Protein AF-A0A372UCA4-F1 (afdb_monomer)

Secondary structure (DSSP, 8-state):
-----HHHHHHHHHH-TTS-HHHHHHHHHHHHHHHHHHHHHHHHHHHSPPPHHHHHHHHHHHH--SHHHHHHHHHHHHHHS--

Solvent-accessible surface area (backbone atoms only — not comparable to full-atom values): 5025 Å² total; per-residue (Å²): 133,88,74,81,51,74,65,58,56,50,60,52,43,74,77,37,80,87,52,56,75,72,57,48,56,53,56,53,48,56,68,45,44,59,57,49,48,53,50,49,48,55,49,45,58,72,73,47,70,83,45,74,65,52,56,48,49,50,51,53,58,73,67,43,90,47,73,65,54,50,50,50,54,52,52,56,52,52,70,74,60,68,131

Structure (mmCIF, N/CA/C/O backbone):
data_AF-A0A372UCA4-F1
#
_entry.id   AF-A0A372UCA4-F1
#
loop_
_atom_site.group_PDB
_atom_site.id
_atom_site.type_symbol
_atom_site.label_atom_id
_atom_site.label_alt_id
_atom_site.label_comp_id
_atom_site.label_asym_id
_atom_site.label_entity_id
_atom_site.label_seq_id
_atom_site.pdbx_PDB_ins_code
_atom_site.Cartn_x
_atom_site.Cartn_y
_atom_site.Cartn_z
_atom_site.occupancy
_atom_site.B_iso_or_equiv
_atom_site.auth_seq_id
_atom_site.auth_comp_id
_atom_site.auth_asym_id
_atom_site.auth_atom_id
_atom_site.pdbx_PDB_model_num
ATOM 1 N N . MET A 1 1 ? 12.763 7.151 -8.786 1.00 42.34 1 MET A N 1
ATOM 2 C CA . MET A 1 1 ? 12.460 6.572 -10.112 1.00 42.34 1 MET A CA 1
ATOM 3 C C . MET A 1 1 ? 13.294 5.319 -10.288 1.00 42.34 1 MET A C 1
ATOM 5 O O . MET A 1 1 ? 14.449 5.403 -10.689 1.00 42.34 1 MET A O 1
ATOM 9 N N . THR A 1 2 ? 12.741 4.171 -9.923 1.00 51.78 2 THR A N 1
ATOM 10 C CA . THR A 1 2 ? 13.333 2.868 -10.225 1.00 51.78 2 THR A CA 1
ATOM 11 C C . THR A 1 2 ? 13.163 2.626 -11.720 1.00 51.78 2 THR A C 1
ATOM 13 O O . THR A 1 2 ? 12.059 2.459 -12.234 1.00 51.78 2 THR A O 1
ATOM 16 N N . THR A 1 3 ? 14.262 2.732 -12.458 1.00 60.94 3 THR A N 1
ATOM 17 C CA . THR A 1 3 ? 14.284 2.459 -13.890 1.00 60.94 3 THR A CA 1
ATOM 18 C C . THR A 1 3 ? 14.296 0.951 -14.081 1.00 60.94 3 THR A C 1
ATOM 20 O O . THR A 1 3 ? 15.285 0.283 -13.796 1.00 60.94 3 THR A O 1
ATOM 23 N N . ILE A 1 4 ? 13.179 0.410 -14.5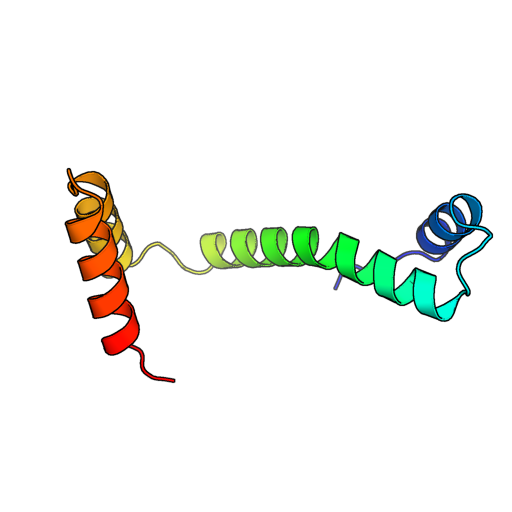60 1.00 65.00 4 ILE A N 1
ATOM 24 C CA . ILE A 1 4 ? 13.070 -1.011 -14.893 1.00 65.00 4 ILE A CA 1
ATOM 25 C C . ILE A 1 4 ? 14.164 -1.360 -15.894 1.00 65.00 4 ILE A C 1
ATOM 27 O O . ILE A 1 4 ? 14.263 -0.757 -16.973 1.00 65.00 4 ILE A O 1
ATOM 31 N N . SER A 1 5 ? 14.996 -2.335 -15.543 1.00 70.31 5 SER A N 1
ATOM 32 C CA . SER A 1 5 ? 16.076 -2.747 -16.422 1.00 70.31 5 SER A CA 1
ATOM 33 C C . SER A 1 5 ? 15.515 -3.568 -17.585 1.00 70.31 5 SER A C 1
ATOM 35 O O . SER A 1 5 ? 14.565 -4.339 -17.444 1.00 70.31 5 SER A O 1
ATOM 37 N N . LYS A 1 6 ? 16.145 -3.475 -18.764 1.00 72.88 6 LYS A N 1
ATOM 38 C CA . LYS A 1 6 ? 15.774 -4.329 -19.908 1.00 72.88 6 LYS A CA 1
ATOM 39 C C . LYS A 1 6 ? 15.781 -5.820 -19.545 1.00 72.88 6 LYS A C 1
ATOM 41 O O . LYS A 1 6 ? 14.999 -6.568 -20.116 1.00 72.88 6 LYS A O 1
ATOM 46 N N . LYS A 1 7 ? 16.640 -6.254 -18.616 1.00 76.88 7 LYS A N 1
ATOM 47 C CA . LYS A 1 7 ? 16.773 -7.665 -18.221 1.00 76.88 7 LYS A CA 1
ATOM 48 C C . LYS A 1 7 ? 15.531 -8.194 -17.507 1.00 76.88 7 LYS A C 1
ATOM 50 O O . LYS A 1 7 ? 15.132 -9.325 -17.756 1.00 76.88 7 LYS A O 1
ATOM 55 N N . GLU A 1 8 ? 14.918 -7.383 -16.654 1.00 74.75 8 GLU A N 1
ATOM 56 C CA . GLU A 1 8 ? 13.712 -7.773 -15.918 1.00 74.75 8 GLU A CA 1
ATOM 57 C C . GLU A 1 8 ? 12.508 -7.922 -16.842 1.00 74.75 8 GLU A C 1
ATOM 59 O O . GLU A 1 8 ? 11.778 -8.904 -16.740 1.00 74.75 8 GLU A O 1
ATOM 64 N N . VAL A 1 9 ? 12.383 -7.027 -17.826 1.00 72.62 9 VAL A N 1
ATOM 65 C CA . VAL A 1 9 ? 11.348 -7.128 -18.864 1.00 72.62 9 VAL A CA 1
ATOM 66 C C . VAL A 1 9 ? 11.494 -8.421 -19.668 1.00 72.62 9 VAL A C 1
ATOM 68 O O . VAL A 1 9 ? 10.507 -9.112 -19.892 1.00 72.62 9 VAL A O 1
ATOM 71 N N . HIS A 1 10 ? 12.718 -8.790 -20.064 1.00 75.94 10 HIS A N 1
ATOM 72 C CA . HIS A 1 10 ? 12.945 -10.044 -20.794 1.00 75.94 10 HIS A CA 1
ATOM 73 C C . HIS A 1 10 ? 12.603 -11.268 -19.938 1.00 75.94 10 HIS A C 1
ATOM 75 O O . HIS A 1 10 ? 11.893 -12.151 -20.401 1.00 75.94 10 HIS A O 1
ATOM 81 N N . LYS A 1 11 ? 13.010 -11.284 -18.661 1.00 80.81 11 LYS A N 1
ATOM 82 C CA . LYS A 1 11 ? 12.697 -12.386 -17.738 1.00 80.81 11 LYS A CA 1
ATOM 83 C C . LYS A 1 11 ? 11.191 -12.576 -17.526 1.00 80.81 11 LYS A C 1
ATOM 85 O O . LYS A 1 11 ? 10.753 -13.703 -17.306 1.00 80.81 11 LYS A O 1
ATOM 90 N N . PHE A 1 12 ? 10.415 -11.494 -17.540 1.00 77.06 12 PHE A N 1
ATOM 91 C CA . PHE A 1 12 ? 8.957 -11.559 -17.456 1.00 77.06 12 PHE A CA 1
ATOM 92 C C . PHE A 1 12 ? 8.355 -12.123 -18.751 1.00 77.06 12 PHE A C 1
ATOM 94 O O . PHE A 1 12 ? 7.589 -13.079 -18.700 1.00 77.06 12 PHE A O 1
ATOM 101 N N . LEU A 1 13 ? 8.766 -11.605 -19.910 1.00 76.06 13 LEU A N 1
ATOM 102 C CA . LEU A 1 13 ? 8.295 -12.081 -21.217 1.00 76.06 13 LEU A CA 1
ATOM 103 C C . LEU A 1 13 ? 8.602 -13.564 -21.457 1.00 76.06 13 LEU A C 1
ATOM 105 O O . LEU A 1 13 ? 7.754 -14.286 -21.967 1.00 76.06 13 LEU A O 1
ATOM 109 N N . ASP A 1 14 ? 9.773 -14.037 -21.026 1.00 81.06 14 ASP A N 1
ATOM 110 C CA . ASP A 1 14 ? 10.161 -15.448 -21.145 1.00 81.06 14 ASP A CA 1
ATOM 111 C C . ASP A 1 14 ? 9.233 -16.386 -20.350 1.00 81.06 14 ASP A C 1
ATOM 113 O O . ASP A 1 14 ? 9.066 -17.551 -20.712 1.00 81.06 14 ASP A O 1
ATOM 117 N N . LYS A 1 15 ? 8.626 -15.896 -19.259 1.00 81.38 15 LYS A N 1
ATOM 118 C CA . LYS A 1 15 ? 7.666 -16.654 -18.438 1.00 81.38 15 LYS A CA 1
ATOM 119 C C . LYS A 1 15 ? 6.230 -16.582 -18.958 1.00 81.38 15 LYS A C 1
ATOM 121 O O . LYS A 1 15 ? 5.428 -17.433 -18.586 1.00 81.38 15 LYS A O 1
ATOM 126 N N . HIS A 1 16 ? 5.931 -15.592 -19.795 1.00 73.94 16 HIS A N 1
ATOM 127 C CA . HIS A 1 16 ? 4.597 -15.291 -20.311 1.00 73.94 16 HIS A CA 1
ATOM 128 C C . HIS A 1 16 ? 4.636 -15.132 -21.844 1.00 73.94 16 HIS A C 1
ATOM 130 O O . HIS A 1 16 ? 4.408 -14.036 -22.364 1.00 73.94 16 HIS A O 1
ATOM 136 N N . PRO A 1 17 ? 4.974 -16.205 -22.590 1.00 74.88 17 PRO A N 1
ATOM 137 C CA . PRO A 1 17 ? 5.181 -16.151 -24.042 1.00 74.88 17 PRO A CA 1
ATOM 138 C C . PRO A 1 17 ? 3.896 -15.869 -24.840 1.00 74.88 17 PRO A C 1
ATOM 140 O O . PRO A 1 17 ? 3.955 -15.556 -26.029 1.00 74.88 17 PRO A O 1
ATOM 143 N N . ASP A 1 18 ? 2.741 -16.005 -24.198 1.00 82.38 18 ASP A N 1
ATOM 144 C CA . ASP A 1 18 ? 1.403 -15.728 -24.709 1.00 82.38 18 ASP A CA 1
ATOM 145 C C . ASP A 1 18 ? 0.994 -14.250 -24.577 1.00 82.38 18 ASP A C 1
ATOM 147 O O . ASP A 1 18 ? 0.036 -13.817 -25.223 1.00 82.38 18 ASP A O 1
ATOM 151 N N . ILE A 1 19 ? 1.736 -13.454 -23.798 1.00 70.06 19 ILE A N 1
ATOM 152 C CA . ILE A 1 19 ? 1.424 -12.047 -23.543 1.00 70.06 19 ILE A CA 1
ATOM 153 C C . ILE A 1 19 ? 2.199 -11.143 -24.520 1.00 70.06 19 ILE A C 1
ATOM 155 O O . ILE A 1 19 ? 3.431 -11.183 -24.576 1.00 70.06 19 ILE A O 1
ATOM 159 N N . PRO A 1 20 ? 1.523 -10.269 -25.291 1.00 73.25 20 PRO A N 1
ATOM 160 C CA . PRO A 1 20 ? 2.204 -9.333 -26.179 1.00 73.25 20 PRO A CA 1
ATOM 161 C C . PRO A 1 20 ? 3.033 -8.306 -25.388 1.00 73.25 20 PRO A C 1
ATOM 163 O O . PRO A 1 20 ? 2.651 -7.867 -24.304 1.00 73.25 20 PRO A O 1
ATOM 166 N N . PHE A 1 21 ? 4.150 -7.854 -25.969 1.00 64.38 21 PHE A N 1
ATOM 167 C CA . PHE A 1 21 ? 5.156 -6.997 -25.317 1.00 64.38 21 PHE A CA 1
ATOM 168 C C . PHE A 1 21 ? 4.587 -5.759 -24.592 1.00 64.38 21 PHE A C 1
ATOM 170 O O . PHE A 1 21 ? 5.073 -5.377 -23.527 1.00 64.38 21 PHE A O 1
ATOM 177 N N . SER A 1 22 ? 3.551 -5.122 -25.148 1.00 64.38 22 SER A N 1
ATOM 178 C CA . SER A 1 22 ? 2.897 -3.963 -24.528 1.00 64.38 22 SER A CA 1
ATOM 179 C C . SER A 1 22 ? 2.080 -4.323 -23.285 1.00 64.38 22 SER A C 1
ATOM 181 O O . SER A 1 22 ? 2.087 -3.558 -22.325 1.00 64.38 22 SER A O 1
ATOM 183 N N . ALA A 1 23 ? 1.410 -5.479 -23.285 1.00 63.81 23 ALA A N 1
ATOM 184 C CA . ALA A 1 23 ? 0.641 -5.970 -22.144 1.00 63.81 23 ALA A CA 1
ATOM 185 C C . ALA A 1 23 ? 1.572 -6.422 -21.010 1.00 63.81 23 ALA A C 1
ATOM 187 O O . ALA A 1 23 ? 1.349 -6.073 -19.857 1.00 63.81 23 ALA A O 1
ATOM 188 N N . ALA A 1 24 ? 2.695 -7.056 -21.351 1.00 65.06 24 ALA A N 1
ATOM 189 C CA . ALA A 1 24 ? 3.711 -7.451 -20.382 1.00 65.06 24 ALA A CA 1
ATOM 190 C C . ALA A 1 24 ? 4.350 -6.259 -19.652 1.00 65.06 24 ALA A C 1
ATOM 192 O O . ALA A 1 24 ? 4.615 -6.317 -18.455 1.00 65.06 24 ALA A O 1
ATOM 193 N N . LYS A 1 25 ? 4.575 -5.143 -20.356 1.00 64.62 25 LYS A N 1
ATOM 194 C CA . LYS A 1 25 ? 5.089 -3.913 -19.739 1.00 64.62 25 LYS A CA 1
ATOM 195 C C . LYS A 1 25 ? 4.072 -3.276 -18.782 1.00 64.62 25 LYS A C 1
ATOM 197 O O . LYS A 1 25 ? 4.485 -2.703 -17.779 1.00 64.62 25 LYS A O 1
ATOM 202 N N . PHE A 1 26 ? 2.780 -3.381 -19.095 1.00 65.12 26 PHE A N 1
ATOM 203 C CA . PHE A 1 26 ? 1.687 -2.888 -18.256 1.00 65.12 26 PHE A CA 1
ATOM 204 C C . PHE A 1 26 ? 1.496 -3.757 -17.002 1.00 65.12 26 PHE A C 1
ATOM 206 O O . PHE A 1 26 ? 1.525 -3.235 -15.890 1.00 65.12 26 PHE A O 1
ATOM 213 N N . GLU A 1 27 ? 1.418 -5.081 -17.143 1.00 64.62 27 GLU A N 1
ATOM 214 C CA . GLU A 1 27 ? 1.338 -5.994 -15.991 1.00 64.62 27 GLU A CA 1
ATOM 215 C C . GLU A 1 27 ? 2.571 -5.901 -15.090 1.00 64.62 27 GLU A C 1
ATOM 217 O O . GLU A 1 27 ? 2.447 -5.826 -13.871 1.00 64.62 27 GLU A O 1
ATOM 222 N N . TYR A 1 28 ? 3.773 -5.821 -15.665 1.00 64.56 28 TYR A N 1
ATOM 223 C CA . TYR A 1 28 ? 4.990 -5.655 -14.872 1.00 64.56 28 TYR A CA 1
ATOM 224 C C . TYR A 1 28 ? 5.039 -4.303 -14.142 1.00 64.56 28 TYR A C 1
ATOM 226 O O . TYR A 1 28 ? 5.561 -4.228 -13.032 1.00 64.56 28 TYR A O 1
ATOM 234 N N . SER A 1 29 ? 4.462 -3.240 -14.720 1.00 62.31 29 SER A N 1
ATOM 235 C CA . SER A 1 29 ? 4.321 -1.967 -14.002 1.00 62.31 29 SER A CA 1
ATOM 236 C C . SER A 1 29 ? 3.363 -2.056 -12.812 1.00 62.31 29 SER A C 1
ATOM 238 O O . SER A 1 29 ? 3.647 -1.426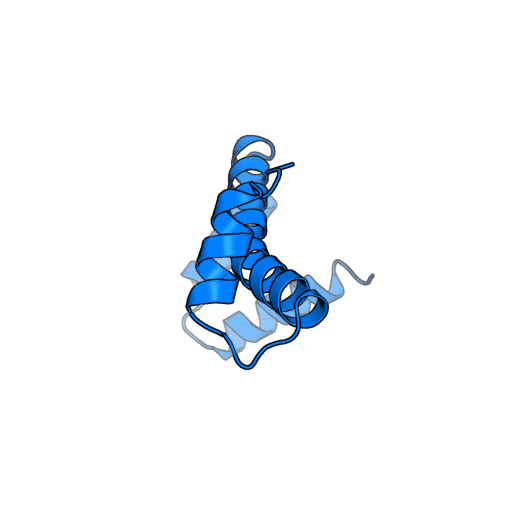 -11.800 1.00 62.31 29 SER A O 1
ATOM 240 N N . LEU A 1 30 ? 2.316 -2.888 -12.883 1.00 62.69 30 LEU A N 1
ATOM 241 C CA . LEU A 1 30 ? 1.421 -3.145 -11.746 1.00 62.69 30 LEU A CA 1
ATOM 242 C C . LEU A 1 30 ? 2.146 -3.880 -10.606 1.00 62.69 30 LEU A C 1
ATOM 244 O O . LEU A 1 30 ? 1.958 -3.542 -9.442 1.00 62.69 30 LEU A O 1
ATOM 248 N N . TYR A 1 31 ? 3.037 -4.831 -10.915 1.00 61.62 31 TYR A N 1
ATOM 249 C CA . TYR A 1 31 ? 3.854 -5.507 -9.891 1.00 61.62 31 TYR A CA 1
ATOM 250 C C . TYR A 1 31 ? 4.836 -4.573 -9.172 1.00 61.62 31 TYR A C 1
ATOM 252 O O . TYR A 1 31 ? 5.226 -4.840 -8.038 1.00 61.62 31 TYR A O 1
ATOM 260 N N . LEU A 1 32 ? 5.241 -3.485 -9.823 1.00 63.16 32 LEU A N 1
ATOM 261 C CA . LEU A 1 32 ? 6.100 -2.462 -9.227 1.00 63.16 32 LEU A CA 1
ATOM 262 C C . LEU A 1 32 ? 5.310 -1.376 -8.507 1.00 63.16 32 LEU A C 1
ATOM 264 O O . LEU A 1 32 ? 5.904 -0.591 -7.774 1.00 63.16 32 LEU A O 1
ATOM 268 N N . GLU A 1 33 ? 3.995 -1.310 -8.710 1.00 65.75 33 GLU A N 1
ATOM 269 C CA . GLU A 1 33 ? 3.146 -0.310 -8.077 1.00 65.75 33 GLU A CA 1
ATOM 270 C C . GLU A 1 33 ? 3.084 -0.543 -6.567 1.00 65.75 33 GLU A C 1
ATOM 272 O O . GLU A 1 33 ? 3.253 0.403 -5.807 1.00 65.75 33 GLU A O 1
ATOM 277 N N . SER A 1 34 ? 2.994 -1.798 -6.112 1.00 64.75 34 SER A N 1
ATOM 278 C CA . SER A 1 34 ? 3.048 -2.122 -4.680 1.00 64.75 34 SER A CA 1
ATOM 279 C C . SER A 1 34 ? 4.393 -1.763 -4.040 1.00 64.75 34 SER A C 1
ATOM 281 O O . SER A 1 34 ? 4.418 -1.165 -2.970 1.00 64.75 34 SER A O 1
ATOM 283 N N . GLU A 1 35 ? 5.511 -2.058 -4.711 1.00 66.44 35 GLU A N 1
ATOM 284 C CA . GLU A 1 35 ? 6.855 -1.733 -4.206 1.00 66.44 35 GLU A CA 1
ATOM 285 C C . GLU A 1 35 ? 7.107 -0.215 -4.216 1.00 66.44 35 GLU A C 1
ATOM 287 O O . GLU A 1 35 ? 7.704 0.338 -3.293 1.00 66.44 35 GLU A O 1
ATOM 292 N N . ALA A 1 36 ? 6.607 0.489 -5.235 1.00 68.00 36 ALA A N 1
ATOM 293 C CA . ALA A 1 36 ? 6.674 1.942 -5.312 1.00 68.00 36 ALA A CA 1
ATOM 294 C C . ALA A 1 36 ? 5.797 2.621 -4.251 1.00 68.00 36 ALA A C 1
ATOM 296 O O . ALA A 1 36 ? 6.224 3.627 -3.684 1.00 68.00 36 ALA A O 1
ATOM 297 N N . VAL A 1 37 ? 4.611 2.076 -3.964 1.00 70.50 37 VAL A N 1
ATOM 298 C CA . VAL A 1 37 ? 3.718 2.555 -2.901 1.00 70.50 37 VAL A CA 1
ATOM 299 C C . VAL A 1 37 ? 4.349 2.327 -1.530 1.00 70.50 37 VAL A C 1
ATOM 301 O O . VAL A 1 37 ? 4.417 3.264 -0.742 1.00 70.50 37 VAL A O 1
ATOM 304 N N . GLU A 1 38 ? 4.895 1.140 -1.254 1.00 73.06 38 GLU A N 1
ATOM 305 C CA . GLU A 1 38 ? 5.613 0.874 0.001 1.00 73.06 38 GLU A CA 1
ATOM 306 C C . GLU A 1 38 ? 6.836 1.783 0.167 1.00 73.06 38 GLU A C 1
ATOM 308 O O . GLU A 1 38 ? 7.043 2.355 1.237 1.00 73.06 38 GLU A O 1
ATOM 313 N N . TYR A 1 39 ? 7.622 1.982 -0.894 1.00 73.44 39 TYR A N 1
ATOM 314 C CA . TYR A 1 39 ? 8.767 2.890 -0.864 1.00 73.44 39 TYR A CA 1
ATOM 315 C C . TYR A 1 39 ? 8.348 4.350 -0.645 1.00 73.44 39 TYR A C 1
ATOM 317 O O . TYR A 1 39 ? 8.989 5.068 0.125 1.00 73.44 39 TYR A O 1
ATOM 325 N N . ALA A 1 40 ? 7.272 4.799 -1.297 1.00 72.69 40 ALA A N 1
ATOM 326 C CA . ALA A 1 40 ? 6.721 6.135 -1.102 1.00 72.69 40 ALA A CA 1
ATOM 327 C C . ALA A 1 40 ? 6.210 6.324 0.332 1.00 72.69 40 ALA A C 1
ATOM 329 O O . ALA A 1 40 ? 6.520 7.345 0.943 1.00 72.69 40 ALA A O 1
ATOM 330 N N . ASN A 1 41 ? 5.524 5.325 0.891 1.00 72.44 41 ASN A N 1
ATOM 331 C CA . ASN A 1 41 ? 5.060 5.333 2.277 1.00 72.44 41 ASN A CA 1
ATOM 332 C C . ASN A 1 41 ? 6.240 5.379 3.256 1.00 72.44 41 ASN A C 1
ATOM 334 O O . ASN A 1 41 ? 6.264 6.244 4.125 1.00 72.44 41 ASN A O 1
ATOM 338 N N . ALA A 1 42 ? 7.274 4.557 3.059 1.00 75.50 42 ALA A N 1
ATOM 339 C CA . ALA A 1 42 ? 8.466 4.551 3.910 1.00 75.50 42 ALA A CA 1
ATOM 340 C C . ALA A 1 42 ? 9.261 5.871 3.846 1.00 75.50 42 ALA A C 1
ATOM 342 O O . ALA A 1 42 ? 9.819 6.322 4.848 1.00 75.50 42 ALA A O 1
ATOM 343 N N . ILE A 1 43 ? 9.329 6.518 2.676 1.00 75.19 43 ILE A N 1
ATOM 344 C CA . ILE A 1 43 ? 9.900 7.869 2.562 1.00 75.19 43 ILE A CA 1
ATOM 345 C C . ILE A 1 43 ? 9.003 8.895 3.247 1.00 75.19 43 ILE A C 1
ATOM 347 O O . ILE A 1 43 ? 9.521 9.763 3.947 1.00 75.19 43 ILE A O 1
ATOM 351 N N . SER A 1 44 ? 7.689 8.805 3.050 1.00 68.75 44 SER A N 1
ATOM 352 C CA . SER A 1 44 ? 6.710 9.700 3.660 1.00 68.75 44 SER A CA 1
ATOM 353 C C . SER A 1 44 ? 6.801 9.642 5.183 1.00 68.75 44 SER A C 1
ATOM 355 O O . SER A 1 44 ? 6.997 10.679 5.797 1.00 68.75 44 SER A O 1
ATOM 357 N N . GLU A 1 45 ? 6.806 8.454 5.786 1.00 70.12 45 GLU A N 1
ATOM 358 C CA . GLU A 1 45 ? 6.996 8.249 7.232 1.00 70.12 45 GLU A CA 1
ATOM 359 C C . GLU A 1 45 ? 8.345 8.775 7.743 1.00 70.12 45 GLU A C 1
ATOM 361 O O . GLU A 1 45 ? 8.457 9.258 8.867 1.00 70.12 45 GLU A O 1
ATOM 366 N N . LYS A 1 46 ? 9.401 8.702 6.924 1.00 69.81 46 LYS A N 1
ATOM 367 C CA . LYS A 1 46 ? 10.727 9.214 7.299 1.00 69.81 46 LYS A CA 1
ATOM 368 C C . LYS A 1 46 ? 10.819 10.742 7.221 1.00 69.81 46 LYS A C 1
ATOM 370 O O . LYS A 1 46 ? 11.656 11.335 7.902 1.00 69.81 46 LYS A O 1
ATOM 375 N N . MET A 1 47 ? 10.028 11.366 6.351 1.00 65.25 47 MET A N 1
ATOM 376 C CA . MET A 1 47 ? 10.068 12.807 6.070 1.00 65.25 47 MET A CA 1
ATOM 377 C C . MET A 1 47 ? 8.983 13.584 6.826 1.00 65.25 47 MET A C 1
ATOM 379 O O . MET A 1 47 ? 9.208 14.739 7.186 1.00 65.25 47 MET A O 1
ATOM 383 N N . LEU A 1 48 ? 7.833 12.962 7.080 1.00 64.62 48 LEU A N 1
ATOM 384 C CA . LEU A 1 48 ? 6.729 13.472 7.884 1.00 64.62 48 LEU A CA 1
ATOM 385 C C . LEU A 1 48 ? 6.767 12.744 9.229 1.00 64.62 48 LEU A C 1
ATOM 387 O O . LEU A 1 48 ? 6.409 11.575 9.323 1.00 64.62 48 LEU A O 1
ATOM 391 N N . GLY A 1 49 ? 7.248 13.432 10.265 1.00 63.97 49 GLY A N 1
ATOM 392 C CA . GLY A 1 49 ? 7.108 12.935 11.632 1.00 63.97 49 GLY A CA 1
ATOM 393 C C . GLY A 1 49 ? 5.630 12.835 12.009 1.00 63.97 49 GLY A C 1
ATOM 394 O O . GLY A 1 49 ? 4.828 13.638 11.536 1.00 63.97 49 GLY A O 1
ATOM 395 N N . GLU A 1 50 ? 5.284 11.862 12.854 1.00 68.12 50 GLU A N 1
ATOM 396 C CA . GLU A 1 50 ? 3.914 11.695 13.351 1.00 68.12 50 GLU A CA 1
ATOM 397 C C . GLU A 1 50 ? 3.412 13.003 13.978 1.00 68.12 50 GLU A C 1
ATOM 399 O O . GLU A 1 50 ? 4.027 13.533 14.911 1.00 68.12 50 GLU A O 1
ATOM 404 N N . SER A 1 51 ? 2.304 13.532 13.456 1.00 74.31 51 SER A N 1
ATOM 405 C CA . SER A 1 51 ? 1.641 14.706 14.024 1.00 74.31 51 SER A CA 1
ATOM 406 C C . SER A 1 51 ? 0.981 14.353 15.362 1.00 74.31 51 SER A C 1
ATOM 408 O O . SER A 1 51 ? 0.641 13.196 15.629 1.00 74.31 51 SER A O 1
ATOM 410 N N . GLU A 1 52 ? 0.719 15.354 16.205 1.00 77.50 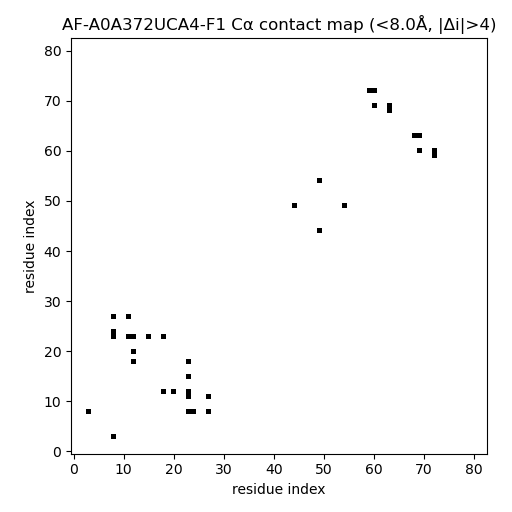52 GLU A N 1
ATOM 411 C CA . GLU A 1 52 ? -0.104 15.164 17.408 1.00 77.50 52 GLU A CA 1
ATOM 412 C C . GLU A 1 52 ? -1.499 14.609 17.061 1.00 77.50 52 GLU A C 1
ATOM 414 O O . GLU A 1 52 ? -2.040 13.794 17.812 1.00 77.50 52 GLU A O 1
ATOM 419 N N . GLU A 1 53 ? -2.043 14.976 15.894 1.00 76.00 53 GLU A N 1
ATOM 420 C CA . GLU A 1 53 ? -3.300 14.440 15.352 1.00 76.00 53 GLU A CA 1
ATOM 421 C C . GLU A 1 53 ? -3.188 12.961 14.954 1.00 76.0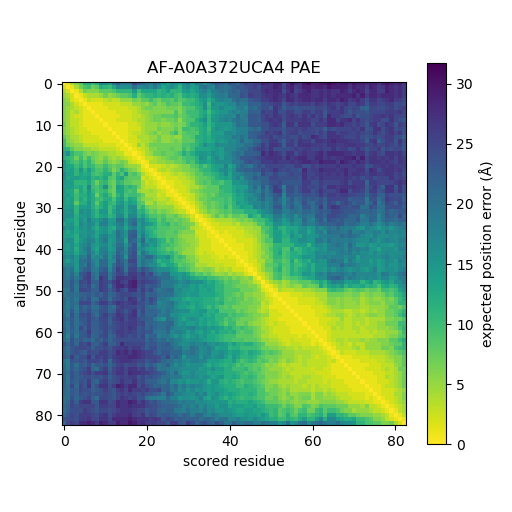0 53 GLU A C 1
ATOM 423 O O . GLU A 1 53 ? -4.124 12.189 15.185 1.00 76.00 53 GLU A O 1
ATOM 428 N N . ASP A 1 54 ? -2.038 12.530 14.427 1.00 76.75 54 ASP A N 1
ATOM 429 C CA . ASP A 1 54 ? -1.793 11.126 14.079 1.00 76.75 54 ASP A CA 1
ATOM 430 C C . ASP A 1 54 ? -1.692 10.266 15.342 1.00 76.75 54 ASP A C 1
ATOM 432 O O . ASP A 1 54 ? -2.305 9.200 15.428 1.00 76.75 54 ASP A O 1
ATOM 436 N N . LEU A 1 55 ? -0.985 10.756 16.365 1.00 81.81 55 LEU A N 1
ATOM 437 C CA . LEU A 1 55 ? -0.883 10.105 17.676 1.00 81.81 55 LEU A CA 1
ATOM 438 C C . LEU A 1 55 ? -2.223 10.072 18.419 1.00 81.81 55 LEU A C 1
ATOM 440 O O . LEU A 1 55 ? -2.524 9.121 19.146 1.00 81.81 55 LEU A O 1
ATOM 444 N N . HIS A 1 56 ? -3.034 11.119 18.277 1.00 83.62 56 HIS A N 1
ATOM 445 C CA . HIS A 1 56 ? -4.389 11.142 18.816 1.00 83.62 56 HIS A CA 1
ATOM 446 C C . HIS A 1 56 ? -5.280 10.116 18.107 1.00 83.62 56 HIS A C 1
ATOM 448 O O . HIS A 1 56 ? -5.899 9.292 18.780 1.00 83.62 56 HIS A O 1
ATOM 454 N N . SER A 1 57 ? -5.250 10.086 16.773 1.00 80.12 57 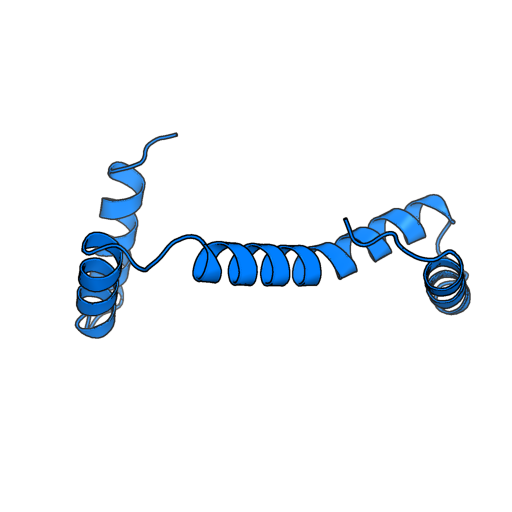SER A N 1
ATOM 455 C CA . SER A 1 57 ? -6.008 9.129 15.958 1.00 80.12 57 SER A CA 1
ATOM 456 C C . SER A 1 57 ? -5.623 7.682 16.271 1.00 80.12 57 SER A C 1
ATOM 458 O O . SER A 1 57 ? -6.500 6.845 16.473 1.00 80.12 57 SER A O 1
ATOM 460 N N . LYS A 1 58 ? -4.321 7.382 16.384 1.00 84.62 58 LYS A N 1
ATOM 461 C CA . LYS A 1 58 ? -3.832 6.047 16.767 1.00 84.62 58 LYS A CA 1
ATOM 462 C C . LYS A 1 58 ? -4.384 5.599 18.117 1.00 84.62 58 LYS A C 1
ATOM 464 O O . LYS A 1 58 ? -4.893 4.489 18.216 1.00 84.62 58 LYS A O 1
ATOM 469 N N . ARG A 1 59 ? -4.368 6.477 19.127 1.00 87.38 59 ARG A N 1
ATOM 470 C CA . ARG A 1 59 ? -4.950 6.169 20.445 1.00 87.38 59 ARG A CA 1
ATOM 471 C C . ARG A 1 59 ? -6.451 5.908 20.374 1.00 87.38 59 ARG A C 1
ATOM 473 O O . ARG A 1 59 ? -6.913 4.986 21.030 1.00 87.38 59 ARG A O 1
ATOM 480 N N . MET A 1 60 ? -7.198 6.681 19.586 1.00 83.88 60 MET A N 1
ATOM 481 C CA . MET A 1 60 ? -8.639 6.456 19.428 1.00 83.88 60 MET A CA 1
ATOM 482 C C . MET A 1 60 ? -8.948 5.124 18.735 1.00 83.88 60 MET A C 1
ATOM 484 O O . MET A 1 60 ? -9.877 4.435 19.139 1.00 83.88 60 MET A O 1
ATOM 488 N N . ILE A 1 61 ? -8.140 4.728 17.747 1.00 86.38 61 ILE A N 1
ATOM 489 C CA . ILE A 1 61 ? -8.263 3.429 17.070 1.00 86.38 61 ILE A CA 1
ATOM 490 C C . ILE A 1 61 ? -7.913 2.273 18.019 1.00 86.38 61 ILE A C 1
ATOM 492 O O . ILE A 1 61 ? -8.624 1.275 18.046 1.00 86.38 61 ILE A O 1
ATOM 496 N N . GLU A 1 62 ? -6.844 2.398 18.811 1.00 88.31 62 GLU A N 1
ATOM 497 C CA . GLU A 1 62 ? -6.434 1.376 19.790 1.00 88.31 62 GLU A CA 1
ATOM 498 C C . GLU A 1 62 ? -7.428 1.216 20.950 1.00 88.31 62 GLU A C 1
ATOM 500 O O . GLU A 1 62 ? -7.519 0.139 21.536 1.00 88.31 62 GLU A O 1
ATOM 505 N N . GLN A 1 63 ? -8.153 2.284 21.293 1.00 88.06 63 GLN A N 1
ATOM 506 C CA . GLN A 1 63 ? -9.173 2.292 22.345 1.00 88.06 63 GLN A CA 1
ATOM 507 C C . GLN A 1 63 ? -10.563 1.875 21.856 1.00 88.06 63 GLN A C 1
ATOM 509 O O . GLN A 1 63 ? -11.440 1.669 22.690 1.00 88.06 63 GLN A O 1
ATOM 514 N N . ALA A 1 64 ? -10.779 1.761 20.544 1.00 87.69 64 ALA A N 1
ATOM 515 C CA . ALA A 1 64 ? -12.059 1.333 20.004 1.00 87.69 64 ALA A CA 1
ATOM 516 C C . ALA A 1 64 ? -12.283 -0.153 20.316 1.00 87.69 64 ALA A C 1
ATOM 518 O O . ALA A 1 64 ? -11.528 -1.024 19.877 1.00 87.69 64 ALA A O 1
ATOM 519 N N . GLU A 1 65 ? -13.336 -0.448 21.073 1.00 87.94 65 GLU A N 1
ATOM 520 C CA . GLU A 1 65 ? -13.685 -1.818 21.463 1.00 87.94 65 GLU A CA 1
ATOM 521 C C . GLU A 1 65 ? -14.613 -2.468 20.428 1.00 87.94 65 GLU A C 1
ATOM 523 O O . GLU A 1 65 ? -14.729 -3.696 20.362 1.00 87.94 65 GLU A O 1
ATOM 528 N N . THR A 1 66 ? -15.264 -1.649 19.595 1.00 90.00 66 THR A N 1
ATOM 529 C CA . THR A 1 66 ? -16.264 -2.097 18.625 1.00 90.00 66 THR A CA 1
ATOM 530 C C . THR A 1 66 ? -15.974 -1.623 17.203 1.00 90.00 66 THR A C 1
ATOM 532 O O . THR A 1 66 ? -15.349 -0.594 16.946 1.00 90.00 66 THR A O 1
ATOM 535 N N . THR A 1 67 ? -16.485 -2.375 16.230 1.00 84.88 67 THR A N 1
ATOM 536 C CA . THR A 1 67 ? -16.395 -2.015 14.809 1.00 84.88 67 THR A CA 1
ATOM 537 C C . THR A 1 67 ? -17.201 -0.766 14.450 1.00 84.88 67 THR A C 1
ATOM 539 O O . THR A 1 67 ? -16.867 -0.100 13.476 1.00 84.88 67 THR A O 1
ATOM 542 N N . GLU A 1 68 ? -18.247 -0.436 15.212 1.00 88.62 68 GLU A N 1
ATOM 543 C CA . GLU A 1 68 ? -19.055 0.775 15.002 1.00 88.62 68 GLU A CA 1
ATOM 544 C C . GLU A 1 68 ? -18.283 2.042 15.384 1.00 88.62 68 GLU A C 1
ATOM 546 O O . GLU A 1 68 ? -18.307 3.011 14.629 1.00 88.62 68 GLU A O 1
ATOM 551 N N . GLU A 1 69 ? -17.517 2.009 16.478 1.00 85.50 69 GLU A N 1
ATOM 552 C CA . GLU A 1 69 ? -16.626 3.108 16.876 1.00 85.50 69 GLU A CA 1
ATOM 553 C C . GLU A 1 69 ? -15.525 3.346 15.836 1.00 85.50 69 GLU A C 1
ATOM 555 O O . GLU A 1 69 ? -15.267 4.487 15.452 1.00 85.50 69 GLU A O 1
ATOM 560 N N . LEU A 1 70 ? -14.929 2.274 15.302 1.00 86.50 70 LEU A N 1
ATOM 561 C CA . LEU A 1 70 ? -13.950 2.379 14.214 1.00 86.50 70 LEU A CA 1
ATOM 562 C C . LEU A 1 70 ? -14.557 2.975 12.937 1.00 86.50 70 LEU A C 1
ATOM 564 O O . LEU A 1 70 ? -13.929 3.809 12.282 1.00 86.50 70 LEU A O 1
ATOM 568 N N . LEU A 1 71 ? -15.778 2.565 12.579 1.00 87.75 71 LEU A N 1
ATOM 569 C CA . LEU A 1 71 ? -16.492 3.123 11.430 1.00 87.75 71 LEU A CA 1
ATOM 570 C C . LEU A 1 71 ? -16.803 4.604 11.638 1.00 87.75 71 LEU A C 1
ATOM 572 O O . LEU A 1 71 ? -16.611 5.395 10.717 1.00 87.75 71 LEU A O 1
ATOM 576 N N . GLN A 1 72 ? -17.244 4.990 12.833 1.00 87.12 72 GLN A N 1
ATOM 577 C CA . GLN A 1 72 ? -17.539 6.381 13.147 1.00 87.12 72 GLN A CA 1
ATOM 578 C C . GLN A 1 72 ? -16.285 7.260 13.067 1.00 87.12 72 GLN A C 1
ATOM 580 O O . GLN A 1 72 ? -16.326 8.302 12.413 1.00 87.12 72 GLN A O 1
ATOM 585 N N . LEU A 1 73 ? -15.155 6.797 13.610 1.00 84.88 73 LEU A N 1
ATOM 586 C CA . LEU A 1 73 ? -13.862 7.475 13.469 1.00 84.88 73 LEU A CA 1
ATOM 587 C C . LEU A 1 73 ? -13.462 7.651 11.996 1.00 84.88 73 LEU A C 1
ATOM 589 O O . LEU A 1 73 ? -13.000 8.721 11.599 1.00 84.88 73 LEU A O 1
ATOM 593 N N . ALA A 1 74 ? -13.667 6.627 11.161 1.00 84.38 74 ALA A N 1
ATOM 594 C CA . ALA A 1 74 ? -13.392 6.717 9.728 1.00 84.38 74 ALA A CA 1
ATOM 595 C C . ALA A 1 74 ? -14.294 7.749 9.024 1.00 84.38 74 ALA A C 1
ATOM 597 O O . ALA A 1 74 ? -13.803 8.540 8.216 1.00 84.38 74 ALA A O 1
ATOM 598 N N . TYR A 1 75 ? -15.592 7.777 9.348 1.00 83.94 75 TYR A N 1
ATOM 599 C CA . TYR A 1 75 ? -16.537 8.755 8.799 1.00 83.94 75 TYR A CA 1
ATOM 600 C C . TYR A 1 75 ? -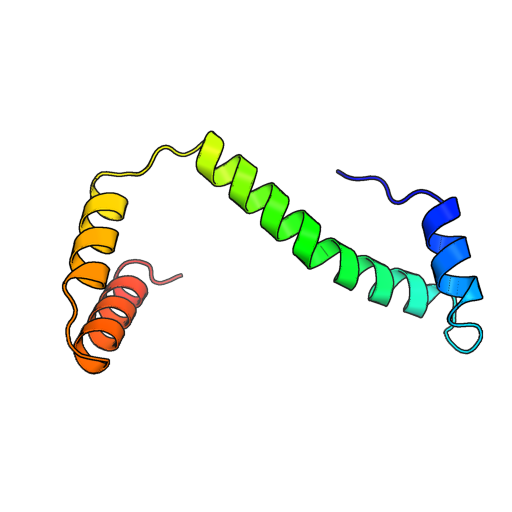16.192 10.191 9.200 1.00 83.94 75 TYR A C 1
ATOM 602 O O . TYR A 1 75 ? -16.189 11.075 8.342 1.00 83.94 75 TYR A O 1
ATOM 610 N N . GLU A 1 76 ? -15.873 10.429 10.473 1.00 81.56 76 GLU A N 1
ATOM 611 C CA . GLU A 1 76 ? -15.480 11.753 10.971 1.00 81.56 76 GLU A CA 1
ATOM 612 C C . GLU A 1 76 ? -14.233 12.272 10.244 1.00 81.56 76 GLU A C 1
ATOM 614 O O . GLU A 1 76 ? -14.194 13.431 9.825 1.00 81.56 76 GLU A O 1
ATOM 619 N N . ARG A 1 77 ? -13.264 11.391 9.972 1.00 77.19 77 ARG A N 1
ATOM 620 C CA . ARG A 1 77 ? -12.048 11.747 9.230 1.00 77.19 77 ARG A CA 1
ATOM 621 C C . ARG A 1 77 ? -12.312 12.104 7.767 1.00 77.19 77 ARG A C 1
ATOM 623 O O . ARG A 1 77 ? -11.733 13.060 7.258 1.00 77.19 77 ARG A O 1
ATOM 630 N N . ILE A 1 78 ? -13.177 11.344 7.092 1.00 77.88 78 ILE A N 1
ATOM 631 C CA . ILE A 1 78 ? -13.554 11.596 5.690 1.00 77.88 78 ILE A CA 1
ATOM 632 C C . ILE A 1 78 ? -14.262 12.951 5.563 1.00 77.88 78 ILE A C 1
ATOM 634 O O . ILE A 1 78 ? -14.026 13.689 4.612 1.00 77.88 78 ILE A O 1
ATOM 638 N N . LEU A 1 79 ? -15.099 13.309 6.540 1.00 74.06 79 LEU A N 1
ATOM 639 C CA . LEU A 1 79 ? -15.800 14.596 6.559 1.00 74.06 79 LEU A CA 1
ATOM 640 C C . LEU A 1 79 ? -14.883 15.788 6.864 1.00 74.06 79 LEU A C 1
ATOM 642 O O . LEU A 1 79 ? -15.220 16.914 6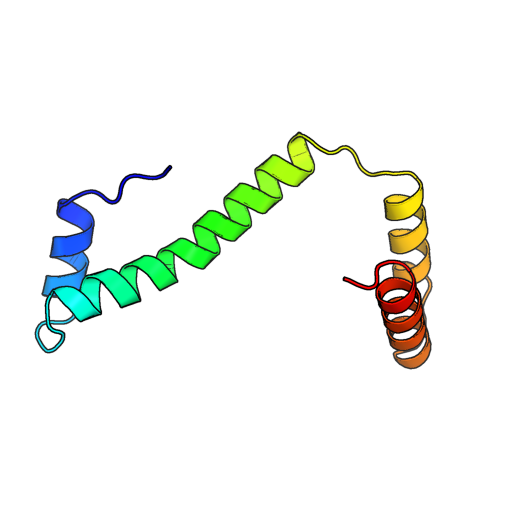.501 1.00 74.06 79 LEU A O 1
ATOM 646 N N . GLN A 1 80 ? -13.747 15.559 7.525 1.00 67.31 80 GLN A N 1
ATOM 647 C CA . GLN A 1 80 ? -12.782 16.604 7.876 1.00 67.31 80 GLN A CA 1
ATOM 648 C C . GLN A 1 80 ? -11.853 16.982 6.710 1.00 67.31 80 GLN A C 1
ATOM 650 O O . GLN A 1 80 ? -11.355 18.108 6.673 1.00 67.31 80 GLN A O 1
ATOM 655 N N . TYR A 1 81 ? -11.684 16.089 5.730 1.00 63.66 81 TYR A N 1
ATOM 656 C CA . TYR A 1 81 ? -10.949 16.340 4.486 1.00 63.66 81 TYR A CA 1
ATOM 657 C C . TYR A 1 81 ? -11.820 16.021 3.260 1.00 63.66 81 TYR A C 1
ATOM 659 O O . TYR A 1 81 ? -11.556 15.041 2.560 1.00 63.66 81 TYR A O 1
ATOM 667 N N . PRO A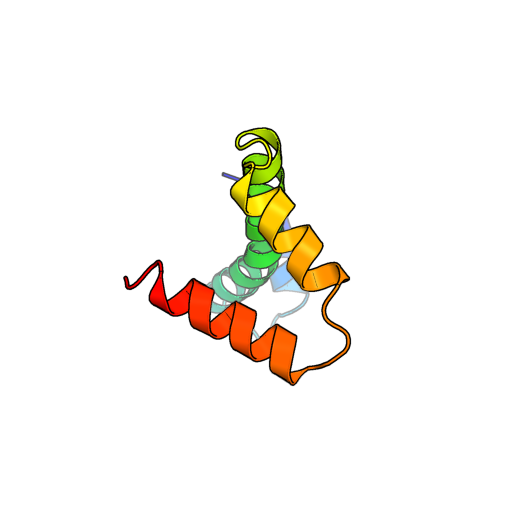 1 82 ? -12.873 16.814 2.991 1.00 55.50 82 PRO A N 1
ATOM 668 C CA . PRO A 1 82 ? -13.572 16.714 1.720 1.00 55.50 82 PRO A CA 1
ATOM 669 C C . PRO A 1 82 ? -12.606 17.156 0.610 1.00 55.50 82 PRO A C 1
ATOM 671 O O . PRO A 1 82 ? -11.947 18.185 0.760 1.00 55.50 82 PRO A O 1
ATOM 674 N N . GLU A 1 83 ? -12.485 16.352 -0.450 1.00 58.84 83 GLU A N 1
ATOM 675 C CA . GLU A 1 83 ? -11.649 16.665 -1.625 1.00 58.84 83 GLU A CA 1
ATOM 676 C C . GLU A 1 83 ? -11.892 18.072 -2.199 1.00 58.84 83 GLU A C 1
ATOM 678 O O . GLU A 1 83 ? -13.066 18.517 -2.242 1.00 58.84 83 GLU A O 1
#

Mean predicted aligned error: 14.34 Å

Radius of gyration: 20.24 Å; Cα contacts (8 Å, |Δi|>4): 18; chains: 1; bounding box: 36×33×48 Å

Foldseek 3Di:
DPDDDPVVLVVQCVVVVVDDSVRSVVVVVVVCVVVVVVVVVVVCCVVDPQDPVNVVLVVQCVPDPDPVSVVVSVVVVCVVDPD

pLDDT: mean 73.65, std 9.7, range [42.34, 90.0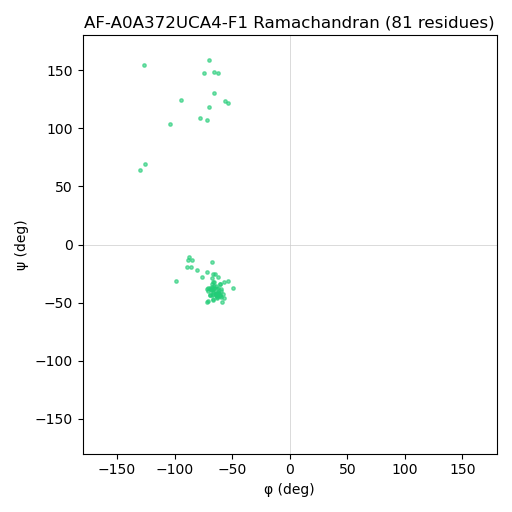]

Sequence (83 aa):
MTTISKKEVHKFLDKHPDIPFSAAKFEYSLYLESEAVEYANAISEKMLGESEEDLHSKRMIEQAETTEELLQLAYERILQYPE